Protein AF-A0A0F9GGJ1-F1 (afdb_monomer_lite)

Sequence (98 aa):
MDVKQGREVVERYRSLLCLMQYPEEAGPFDREPTPREAMSHIYGMLDRMEEFLNTAERQDFFWISPDWDKFNRWLGFVQGVLWLHGDFTLVQMREHNR

pLDDT: mean 90.85, std 5.82, range [68.25, 97.12]

Organism: NCBI:txid412755

Radius of gyration: 13.7 Å; chains: 1; bounding box: 30×34×35 Å

Secondary structure (DSSP, 8-state):
--HHHHHHHHHHHHHHHHHTT--SSPPPSSSPPPHHHHHHHHHHHHHHHHHHHHHHTTSTTGGGSHHHHHHHHHHHHHHHHHHHTTS--HHHHHHHT-

Structure (mmCIF, N/CA/C/O backbone):
data_AF-A0A0F9GGJ1-F1
#
_entry.id   AF-A0A0F9GGJ1-F1
#
loop_
_atom_site.group_PDB
_atom_site.id
_atom_site.type_symbol
_atom_site.label_atom_id
_atom_site.label_alt_id
_atom_site.label_comp_id
_atom_site.label_asym_id
_atom_site.label_entity_id
_atom_site.label_seq_id
_atom_site.pdbx_PDB_ins_code
_atom_site.Cartn_x
_atom_site.Cartn_y
_atom_site.Cartn_z
_atom_site.occupancy
_atom_site.B_iso_or_equiv
_atom_site.auth_seq_id
_atom_site.auth_comp_id
_atom_site.auth_asym_id
_atom_site.auth_atom_id
_atom_site.pdbx_PDB_model_num
ATOM 1 N N . MET A 1 1 ? 1.105 9.317 -10.446 1.00 88.62 1 MET A N 1
ATOM 2 C CA . MET A 1 1 ? 2.023 8.729 -9.465 1.00 88.62 1 MET A CA 1
ATOM 3 C C . MET A 1 1 ? 3.288 8.335 -10.195 1.00 88.62 1 MET A C 1
ATOM 5 O O . MET A 1 1 ? 3.198 7.553 -11.134 1.00 88.62 1 MET A O 1
ATOM 9 N N . ASP A 1 2 ? 4.415 8.927 -9.827 1.00 92.88 2 ASP A N 1
ATOM 10 C CA . ASP A 1 2 ? 5.752 8.465 -10.206 1.00 92.88 2 ASP A CA 1
ATOM 11 C C . ASP A 1 2 ? 6.385 7.649 -9.060 1.00 92.88 2 ASP A C 1
ATOM 13 O O . ASP A 1 2 ? 5.737 7.394 -8.042 1.00 92.88 2 ASP A O 1
ATOM 17 N N . VAL A 1 3 ? 7.643 7.221 -9.214 1.00 93.06 3 VAL A N 1
ATOM 18 C CA . VAL A 1 3 ? 8.347 6.428 -8.188 1.00 93.06 3 VAL A CA 1
ATOM 19 C C . VAL A 1 3 ? 8.476 7.179 -6.862 1.00 93.06 3 VAL A C 1
ATOM 21 O O . VAL A 1 3 ? 8.305 6.575 -5.803 1.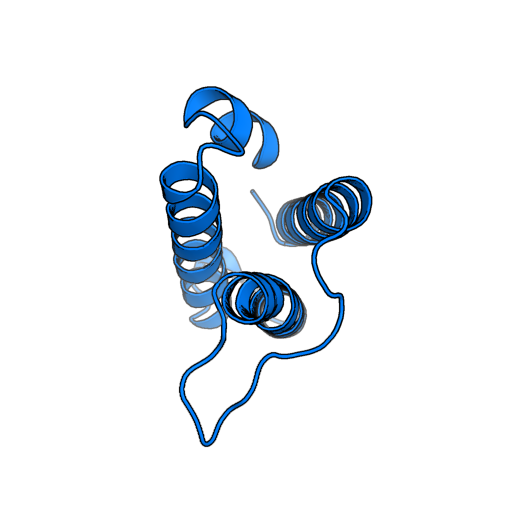00 93.06 3 VAL A O 1
ATOM 24 N N . LYS A 1 4 ? 8.730 8.491 -6.900 1.00 94.12 4 LYS A N 1
ATOM 25 C CA . LYS A 1 4 ? 8.861 9.310 -5.692 1.00 94.12 4 LYS A CA 1
ATOM 26 C C . LYS A 1 4 ? 7.531 9.370 -4.944 1.00 94.12 4 LYS A C 1
ATOM 28 O O . LYS A 1 4 ? 7.493 9.063 -3.756 1.00 94.12 4 LYS A O 1
ATOM 33 N N . GLN A 1 5 ? 6.446 9.682 -5.651 1.00 95.00 5 GLN A N 1
ATOM 34 C CA . GLN A 1 5 ? 5.096 9.659 -5.089 1.00 95.00 5 GLN A CA 1
ATOM 35 C C . GLN A 1 5 ? 4.744 8.256 -4.566 1.00 95.00 5 GLN A C 1
ATOM 37 O O . GLN A 1 5 ? 4.151 8.126 -3.503 1.00 95.00 5 GLN A O 1
ATOM 42 N N . GLY A 1 6 ? 5.172 7.191 -5.252 1.00 95.44 6 GLY A N 1
ATOM 43 C CA . GLY A 1 6 ? 5.011 5.814 -4.779 1.00 95.44 6 GLY A CA 1
ATOM 44 C C . GLY A 1 6 ? 5.667 5.563 -3.415 1.00 95.44 6 GLY A C 1
ATOM 45 O O . GLY A 1 6 ? 5.058 4.926 -2.556 1.00 95.44 6 GLY A O 1
ATOM 46 N N . ARG A 1 7 ? 6.870 6.104 -3.177 1.00 96.19 7 ARG A N 1
ATOM 47 C CA . ARG A 1 7 ? 7.540 6.015 -1.865 1.00 96.19 7 ARG A CA 1
ATOM 48 C C . ARG A 1 7 ? 6.783 6.789 -0.793 1.00 96.19 7 ARG A C 1
ATOM 50 O O . ARG A 1 7 ? 6.576 6.268 0.297 1.00 96.19 7 ARG A O 1
ATOM 57 N N . GLU A 1 8 ? 6.328 7.997 -1.114 1.00 96.50 8 GLU A N 1
ATOM 58 C CA . GLU A 1 8 ? 5.526 8.819 -0.197 1.00 96.50 8 GLU A CA 1
ATOM 59 C C . GLU A 1 8 ? 4.235 8.093 0.217 1.00 96.50 8 GLU A C 1
ATOM 61 O O . GLU A 1 8 ? 3.849 8.125 1.386 1.00 96.50 8 GLU A O 1
ATOM 66 N N . VAL A 1 9 ? 3.608 7.362 -0.709 1.00 96.62 9 VAL A N 1
ATOM 67 C CA . VAL A 1 9 ? 2.445 6.510 -0.424 1.00 96.62 9 VAL A CA 1
ATOM 68 C C . VAL A 1 9 ? 2.798 5.375 0.541 1.00 96.62 9 VAL A C 1
ATOM 70 O O . VAL A 1 9 ? 2.059 5.152 1.502 1.00 96.62 9 VAL A O 1
ATOM 73 N N . VAL A 1 10 ? 3.913 4.668 0.326 1.00 96.56 10 VAL A N 1
ATOM 74 C CA . VAL A 1 10 ? 4.369 3.588 1.224 1.00 96.56 10 VAL A CA 1
ATOM 75 C C . VAL A 1 10 ? 4.608 4.118 2.639 1.00 96.56 10 VAL A C 1
ATOM 77 O O . VAL A 1 10 ? 4.053 3.576 3.596 1.00 96.56 10 VAL A O 1
ATOM 80 N N . GLU A 1 11 ? 5.347 5.221 2.774 1.00 95.75 11 GLU A N 1
ATOM 81 C CA . GLU A 1 11 ? 5.630 5.860 4.067 1.00 95.75 11 GLU A CA 1
ATOM 82 C C . GLU A 1 11 ? 4.362 6.343 4.776 1.00 95.75 11 GLU A C 1
ATOM 84 O O . GLU A 1 11 ? 4.200 6.186 5.994 1.00 95.75 11 GLU A O 1
ATOM 89 N N . ARG A 1 12 ? 3.406 6.877 4.011 1.00 95.88 12 ARG A N 1
ATOM 90 C CA . ARG A 1 12 ? 2.101 7.268 4.539 1.00 95.88 12 ARG A CA 1
ATOM 91 C C . ARG A 1 12 ? 1.355 6.070 5.117 1.00 95.88 12 ARG A C 1
ATOM 93 O O . ARG A 1 12 ? 0.815 6.179 6.216 1.00 95.88 12 ARG A O 1
ATOM 100 N N . TYR A 1 13 ? 1.330 4.936 4.418 1.00 95.19 13 TYR A N 1
ATOM 101 C CA . TYR A 1 13 ? 0.676 3.734 4.936 1.00 95.19 13 TYR A CA 1
ATOM 102 C C . TYR A 1 13 ? 1.395 3.168 6.161 1.00 95.19 13 TYR A C 1
ATOM 104 O O . TYR A 1 13 ? 0.713 2.853 7.133 1.00 95.19 13 TYR A O 1
ATOM 112 N N . ARG A 1 14 ? 2.735 3.131 6.187 1.00 93.75 14 ARG A N 1
ATOM 113 C CA . ARG A 1 14 ? 3.497 2.746 7.393 1.00 93.75 14 ARG A CA 1
ATOM 114 C C . ARG A 1 14 ? 3.115 3.609 8.598 1.00 93.75 14 ARG A C 1
ATOM 116 O O . ARG A 1 14 ? 2.811 3.083 9.667 1.00 93.75 14 ARG A O 1
ATOM 123 N N . SER A 1 15 ? 3.042 4.925 8.402 1.00 93.19 15 SER A N 1
ATOM 124 C CA . SER A 1 15 ? 2.654 5.875 9.452 1.00 93.19 15 SER A CA 1
ATOM 125 C C . SER A 1 15 ? 1.222 5.644 9.943 1.00 93.19 15 SER A C 1
ATOM 127 O O . SER A 1 15 ? 0.969 5.639 11.145 1.00 93.19 15 SER A O 1
ATOM 129 N N . LEU A 1 16 ? 0.273 5.425 9.026 1.00 92.81 16 LEU A N 1
ATOM 130 C CA . LEU A 1 16 ? -1.124 5.154 9.372 1.00 92.81 16 LEU A CA 1
ATOM 131 C C . LEU A 1 16 ? -1.277 3.846 10.152 1.00 92.81 16 LEU A C 1
ATOM 133 O O . LEU A 1 16 ? -1.970 3.825 11.164 1.00 92.81 16 LEU A O 1
ATOM 137 N N . LEU A 1 17 ? -0.622 2.771 9.712 1.00 90.75 17 LEU A N 1
ATOM 138 C CA . LEU A 1 17 ? -0.664 1.480 10.400 1.00 90.75 17 LEU A CA 1
ATOM 139 C C . LEU A 1 17 ? -0.068 1.574 11.814 1.00 90.75 17 LEU A C 1
ATOM 141 O O . LEU A 1 17 ? -0.638 1.010 12.749 1.00 90.75 17 LEU A O 1
ATOM 145 N N . CYS A 1 18 ? 1.003 2.357 11.980 1.00 90.62 18 CYS A N 1
ATOM 146 C CA . CYS A 1 18 ? 1.637 2.602 13.275 1.00 90.62 18 CYS A CA 1
ATOM 147 C C . CYS A 1 18 ? 0.682 3.356 14.214 1.00 90.62 18 CYS A C 1
ATOM 149 O O . CYS A 1 18 ? 0.458 2.944 15.352 1.00 90.62 18 CYS A O 1
ATOM 151 N N . LEU A 1 19 ? 0.021 4.409 13.715 1.00 90.88 19 LEU A N 1
ATOM 152 C CA . LEU A 1 19 ? -1.000 5.150 14.466 1.00 90.88 19 LEU A CA 1
ATOM 153 C C . LEU A 1 19 ? -2.197 4.271 14.865 1.00 90.88 19 LEU A C 1
ATOM 155 O O . LEU A 1 19 ? -2.765 4.460 15.941 1.00 90.88 19 LEU A O 1
ATOM 159 N N . MET A 1 20 ? -2.560 3.298 14.025 1.00 89.00 20 MET A N 1
ATOM 160 C CA . MET A 1 20 ? -3.605 2.303 14.304 1.00 89.00 20 MET A CA 1
ATOM 161 C C . MET A 1 20 ? -3.129 1.159 15.218 1.00 89.00 20 MET A C 1
ATOM 163 O O . MET A 1 20 ? -3.933 0.310 15.595 1.00 89.00 20 MET A O 1
ATOM 167 N N . GLN A 1 21 ? -1.853 1.152 15.623 1.00 88.50 21 GLN A N 1
ATOM 168 C CA . GLN A 1 21 ? -1.236 0.147 16.500 1.00 88.50 21 GLN A CA 1
ATOM 169 C C . GLN A 1 21 ? -1.292 -1.282 15.935 1.00 88.50 21 GLN A C 1
ATOM 171 O O . GLN A 1 21 ? -1.396 -2.269 16.684 1.00 88.50 21 GLN A O 1
ATOM 176 N N . TYR A 1 22 ? -1.216 -1.402 14.606 1.00 85.06 22 TYR A N 1
ATOM 177 C CA . TYR A 1 22 ? -1.009 -2.694 13.966 1.00 85.06 22 TYR A CA 1
ATOM 178 C C . TYR A 1 22 ? 0.426 -3.189 14.194 1.00 85.06 22 TYR A C 1
ATOM 180 O O . TYR A 1 22 ? 1.334 -2.374 14.345 1.00 85.06 22 TYR A O 1
ATOM 188 N N . PRO A 1 23 ? 0.650 -4.513 14.265 1.00 78.44 23 PRO A N 1
ATOM 189 C CA . PRO A 1 23 ? 1.982 -5.038 14.538 1.00 78.44 23 PRO A CA 1
ATOM 190 C C . PRO A 1 23 ? 2.928 -4.752 13.365 1.00 78.44 23 PRO A C 1
ATOM 192 O O . PRO A 1 23 ? 2.589 -5.041 12.221 1.00 78.44 23 PRO A O 1
ATOM 195 N N . GLU A 1 24 ? 4.120 -4.235 13.666 1.00 77.25 24 GLU A N 1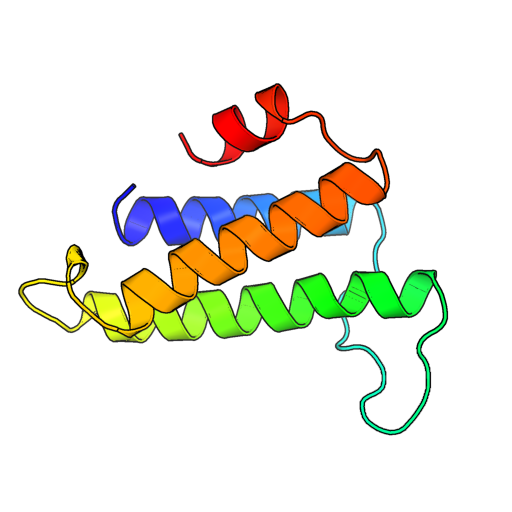
ATOM 196 C CA . GLU A 1 24 ? 5.153 -3.859 12.681 1.00 77.25 24 GLU A CA 1
ATOM 197 C C . GLU A 1 24 ? 6.026 -5.047 12.224 1.00 77.25 24 GLU A C 1
ATOM 199 O O . GLU A 1 24 ? 7.032 -4.871 11.545 1.00 77.25 24 GLU A O 1
ATOM 204 N N . GLU A 1 25 ? 5.660 -6.274 12.596 1.00 73.75 25 GLU A N 1
ATOM 205 C CA . GLU A 1 25 ? 6.416 -7.493 12.291 1.00 73.75 25 GLU A CA 1
ATOM 206 C C . GLU A 1 25 ? 5.673 -8.353 11.272 1.00 73.75 25 GLU A C 1
ATOM 208 O O . GLU A 1 25 ? 4.456 -8.469 11.335 1.00 73.75 25 GLU A O 1
ATOM 213 N N . ALA A 1 26 ? 6.382 -9.018 10.358 1.00 68.25 26 ALA A N 1
ATOM 214 C CA . ALA A 1 26 ? 5.737 -9.933 9.419 1.00 68.25 26 ALA A CA 1
ATOM 215 C C . ALA A 1 26 ? 4.949 -11.035 10.158 1.00 68.25 26 ALA A C 1
ATOM 217 O O . ALA A 1 26 ? 5.441 -11.646 11.106 1.00 68.25 26 ALA A O 1
ATOM 218 N N . GLY A 1 27 ? 3.719 -11.293 9.703 1.00 75.94 27 GLY A N 1
ATOM 219 C CA . GLY A 1 27 ? 2.877 -12.362 10.242 1.00 75.94 27 GLY A CA 1
ATOM 220 C C . GLY A 1 27 ? 3.454 -13.773 10.011 1.00 75.94 27 GLY A C 1
ATOM 221 O O . GLY A 1 27 ? 4.431 -13.942 9.277 1.00 75.94 27 GLY A O 1
ATOM 222 N N . PRO A 1 28 ? 2.848 -14.810 10.617 1.00 80.56 28 PRO A N 1
ATOM 223 C CA . PRO A 1 28 ? 3.302 -16.193 10.477 1.00 80.56 28 PRO A CA 1
ATOM 224 C C . PRO A 1 28 ? 3.182 -16.700 9.031 1.00 80.56 28 PRO A C 1
ATOM 226 O O . PRO A 1 28 ? 2.209 -16.408 8.338 1.00 80.56 28 PRO A O 1
ATOM 229 N N . PHE A 1 29 ? 4.158 -17.503 8.595 1.00 80.81 29 PHE A N 1
ATOM 230 C CA . PHE A 1 29 ? 4.210 -18.081 7.241 1.00 80.81 29 PHE A CA 1
ATOM 231 C C . PHE A 1 29 ? 3.752 -19.545 7.174 1.00 80.81 29 PHE A C 1
ATOM 233 O O . PHE A 1 29 ? 3.439 -20.047 6.098 1.00 80.81 29 PHE A O 1
ATOM 240 N N . ASP A 1 30 ? 3.752 -20.243 8.305 1.00 90.50 30 ASP A N 1
ATOM 241 C CA . ASP A 1 30 ? 3.590 -21.696 8.427 1.00 90.50 30 ASP A CA 1
ATOM 242 C C . ASP A 1 30 ? 2.301 -22.107 9.153 1.00 90.50 30 ASP A C 1
ATOM 244 O O . ASP A 1 30 ? 2.021 -23.296 9.316 1.00 90.50 30 ASP A O 1
ATOM 248 N N . ARG A 1 31 ? 1.498 -21.128 9.572 1.00 90.50 31 ARG A N 1
ATOM 249 C CA . ARG A 1 31 ? 0.210 -21.335 10.232 1.00 90.50 31 ARG A CA 1
ATOM 250 C C . ARG A 1 31 ? -0.774 -20.231 9.890 1.00 90.50 31 ARG A C 1
ATOM 252 O O . ARG A 1 31 ? -0.401 -19.171 9.392 1.00 90.50 31 ARG A O 1
ATOM 259 N N . GLU A 1 32 ? -2.031 -20.467 10.237 1.00 90.31 32 GLU A N 1
ATOM 260 C CA . GLU A 1 32 ? -3.060 -19.440 10.150 1.00 90.31 32 GLU A CA 1
ATOM 261 C C . GLU A 1 32 ? -2.727 -18.258 11.085 1.00 90.31 32 GLU A C 1
ATOM 263 O O . GLU A 1 32 ? -2.369 -18.466 12.258 1.00 90.31 32 GLU A O 1
ATOM 268 N N . PRO A 1 33 ? -2.815 -17.013 10.584 1.00 88.38 33 PRO A N 1
ATOM 269 C CA . PRO A 1 33 ? -2.652 -15.833 11.412 1.00 88.38 33 PRO A CA 1
ATOM 270 C C . PRO A 1 33 ? -3.919 -15.581 12.234 1.00 88.38 33 PRO A C 1
ATOM 272 O O . PRO A 1 33 ? -5.043 -15.806 11.785 1.00 88.38 33 PRO A O 1
ATOM 275 N N . THR A 1 34 ? -3.756 -15.030 13.433 1.00 86.19 34 THR A N 1
ATOM 276 C CA . THR A 1 34 ? -4.873 -14.374 14.126 1.00 86.19 34 THR A CA 1
ATOM 277 C C . THR A 1 34 ? -5.333 -13.134 13.341 1.00 86.19 34 THR A C 1
ATOM 279 O O . THR A 1 34 ? -4.548 -12.579 12.570 1.00 86.19 34 THR A O 1
ATOM 282 N N . PRO A 1 35 ? -6.555 -12.609 13.565 1.00 82.06 35 PRO A N 1
ATOM 283 C CA . PRO A 1 35 ? -7.006 -11.384 12.895 1.00 82.06 35 PRO A CA 1
ATOM 284 C C . PRO A 1 35 ? -6.050 -10.194 13.062 1.00 82.06 35 PRO A C 1
ATOM 286 O O . PRO A 1 35 ? -5.915 -9.375 12.160 1.00 82.06 35 PRO A O 1
ATOM 289 N N . ARG A 1 36 ? -5.348 -10.115 14.200 1.00 78.25 36 ARG A N 1
ATOM 290 C CA . ARG A 1 36 ? -4.341 -9.079 14.453 1.00 78.25 36 ARG A CA 1
ATOM 291 C C . ARG A 1 36 ? -3.046 -9.323 13.675 1.00 78.25 36 ARG A C 1
ATOM 293 O O . ARG A 1 36 ? -2.501 -8.377 13.122 1.00 78.25 36 ARG A O 1
ATOM 300 N N . GLU A 1 37 ? -2.572 -10.567 13.620 1.00 83.88 37 GLU A N 1
ATOM 301 C CA . GLU A 1 37 ? -1.373 -10.950 12.854 1.00 83.88 37 GLU A CA 1
ATOM 302 C C . GLU A 1 37 ? -1.586 -10.854 11.339 1.00 83.88 37 GLU A C 1
ATOM 304 O O . GLU A 1 37 ? -0.646 -10.602 10.589 1.00 83.88 37 GLU A O 1
ATOM 309 N N . ALA A 1 38 ? -2.825 -11.035 10.878 1.00 83.25 38 ALA A N 1
ATOM 310 C CA . ALA A 1 38 ? -3.176 -10.873 9.474 1.00 83.25 38 ALA A CA 1
ATOM 311 C C . ALA A 1 38 ? -2.916 -9.435 8.998 1.00 83.25 38 ALA A C 1
ATOM 313 O O . ALA A 1 38 ? -2.477 -9.232 7.870 1.00 83.25 38 ALA A O 1
ATOM 314 N N . MET A 1 39 ? -3.099 -8.440 9.873 1.00 85.50 39 MET A N 1
ATOM 315 C CA . MET A 1 39 ? -2.814 -7.039 9.547 1.00 85.50 39 MET A CA 1
ATOM 316 C C . MET A 1 39 ? -1.319 -6.747 9.447 1.00 85.50 39 MET A C 1
ATOM 318 O O . MET A 1 39 ? -0.914 -5.895 8.657 1.00 85.50 39 MET A O 1
ATOM 322 N N . SER A 1 40 ? -0.479 -7.511 10.144 1.00 84.81 40 SER A N 1
ATOM 323 C CA . SER A 1 40 ? 0.972 -7.417 10.004 1.00 84.81 40 SER A CA 1
ATOM 324 C C . SER A 1 40 ? 1.479 -7.904 8.639 1.00 84.81 40 SER A C 1
ATOM 326 O O . SER A 1 40 ? 2.579 -7.554 8.213 1.00 84.81 40 SER A O 1
ATOM 328 N N . HIS A 1 41 ? 0.658 -8.651 7.888 1.00 86.56 41 HIS A N 1
ATOM 329 C CA . HIS A 1 41 ? 0.951 -8.966 6.489 1.00 86.56 41 HIS A CA 1
ATOM 330 C C . HIS A 1 41 ? 1.083 -7.698 5.634 1.00 86.56 41 HIS A C 1
ATOM 332 O O . HIS A 1 41 ? 1.922 -7.655 4.736 1.00 86.56 41 HIS A O 1
ATOM 338 N N . ILE A 1 42 ? 0.313 -6.646 5.942 1.00 90.69 42 ILE A N 1
ATOM 339 C CA . ILE A 1 42 ? 0.370 -5.378 5.207 1.00 90.69 42 ILE A CA 1
ATOM 340 C C . ILE A 1 42 ? 1.755 -4.736 5.346 1.00 90.69 42 ILE A C 1
ATOM 342 O O . ILE A 1 42 ? 2.298 -4.286 4.342 1.00 90.69 42 ILE A O 1
ATOM 346 N N . TYR A 1 43 ? 2.364 -4.751 6.537 1.00 89.31 43 TYR A N 1
ATOM 347 C CA . TYR A 1 43 ? 3.728 -4.239 6.732 1.00 89.31 43 TYR A CA 1
ATOM 348 C C . TYR A 1 43 ? 4.742 -4.961 5.843 1.00 89.31 43 TYR A C 1
ATOM 350 O O . TYR A 1 43 ? 5.463 -4.317 5.083 1.00 89.31 43 TYR A O 1
ATOM 358 N N . GLY A 1 44 ? 4.713 -6.297 5.836 1.00 88.88 44 GLY A N 1
ATOM 359 C CA . GLY A 1 44 ? 5.580 -7.082 4.954 1.00 88.88 44 GLY A CA 1
ATOM 360 C C . GLY A 1 44 ? 5.334 -6.806 3.465 1.00 88.88 44 GLY A C 1
ATOM 361 O O . GLY A 1 44 ? 6.265 -6.851 2.659 1.00 88.88 44 GLY A O 1
ATOM 362 N N . MET A 1 45 ? 4.098 -6.480 3.075 1.00 93.25 45 MET A N 1
ATOM 363 C CA . MET A 1 45 ? 3.800 -6.059 1.706 1.00 93.25 45 MET A CA 1
ATOM 364 C C . MET A 1 45 ? 4.373 -4.680 1.376 1.00 93.25 45 MET A C 1
ATOM 366 O O . MET A 1 45 ? 4.901 -4.506 0.278 1.00 93.25 45 MET A O 1
ATOM 370 N N . LEU A 1 46 ? 4.304 -3.722 2.303 1.00 94.56 46 LEU A N 1
ATOM 371 C CA . LEU A 1 46 ? 4.876 -2.384 2.129 1.00 94.56 46 LEU A CA 1
ATOM 372 C C . LEU A 1 46 ? 6.401 -2.439 1.948 1.00 94.56 46 LEU A C 1
ATOM 374 O O . LEU A 1 46 ? 6.927 -1.756 1.070 1.00 94.56 46 LEU A O 1
ATOM 378 N N . ASP A 1 47 ? 7.094 -3.315 2.679 1.00 93.25 47 ASP A N 1
ATOM 379 C CA . ASP A 1 47 ? 8.539 -3.528 2.514 1.00 93.25 47 ASP A CA 1
ATOM 380 C C . ASP A 1 47 ? 8.887 -4.038 1.110 1.00 93.25 47 ASP A C 1
ATOM 382 O O . ASP A 1 47 ? 9.771 -3.513 0.433 1.00 93.25 47 ASP A O 1
ATOM 386 N N . ARG A 1 48 ? 8.132 -5.019 0.605 1.00 94.69 48 ARG A N 1
ATOM 387 C CA . ARG A 1 48 ? 8.301 -5.521 -0.770 1.00 94.69 48 ARG A CA 1
ATOM 388 C C . ARG A 1 48 ? 7.942 -4.483 -1.827 1.00 94.69 48 ARG A C 1
ATOM 390 O O . ARG A 1 48 ? 8.576 -4.427 -2.878 1.00 94.69 48 ARG A O 1
ATOM 397 N N . MET A 1 49 ? 6.937 -3.652 -1.567 1.00 97.06 49 MET A N 1
ATOM 398 C CA . MET A 1 49 ? 6.581 -2.550 -2.456 1.00 97.06 49 MET A CA 1
ATOM 399 C C . MET A 1 49 ? 7.736 -1.555 -2.597 1.00 97.06 49 MET A C 1
ATOM 401 O O . MET A 1 49 ? 8.006 -1.097 -3.707 1.00 97.06 49 MET A O 1
ATOM 405 N N . GLU A 1 50 ? 8.466 -1.274 -1.519 1.00 96.00 50 GLU A N 1
ATOM 406 C CA . GLU A 1 50 ? 9.671 -0.446 -1.569 1.00 96.00 50 GLU A CA 1
ATOM 407 C C . GLU A 1 50 ? 10.785 -1.075 -2.429 1.00 96.00 50 GLU A C 1
ATOM 409 O O . GLU A 1 50 ? 11.432 -0.375 -3.213 1.00 96.00 50 GLU A O 1
ATOM 414 N N . GLU A 1 51 ? 10.969 -2.399 -2.375 1.00 96.06 51 GLU A N 1
ATOM 415 C CA . GLU A 1 51 ? 11.899 -3.122 -3.260 1.00 96.06 51 GLU A CA 1
ATOM 416 C C . GLU A 1 51 ? 11.518 -2.986 -4.747 1.00 96.06 51 GLU A C 1
ATOM 418 O O . GLU A 1 51 ? 12.393 -2.795 -5.604 1.00 96.06 51 GLU A O 1
ATOM 423 N N . PHE A 1 52 ? 10.219 -3.033 -5.065 1.00 96.19 52 PHE A N 1
ATOM 424 C CA . PHE A 1 52 ? 9.732 -2.815 -6.430 1.00 96.19 52 PHE A CA 1
ATOM 425 C C . PHE A 1 52 ? 10.028 -1.395 -6.915 1.00 96.19 52 PHE A C 1
ATOM 427 O O . PHE A 1 52 ? 10.510 -1.221 -8.035 1.00 96.19 52 PHE A O 1
ATOM 434 N N . LEU A 1 53 ? 9.817 -0.388 -6.062 1.00 95.56 53 LEU A N 1
ATOM 435 C CA . LEU A 1 53 ? 10.136 1.008 -6.372 1.00 95.56 53 LEU A CA 1
ATOM 436 C C . LEU A 1 53 ? 11.640 1.211 -6.595 1.00 95.56 53 LEU A C 1
ATOM 438 O O . LEU A 1 53 ? 12.026 1.822 -7.589 1.00 95.56 53 LEU A O 1
ATOM 442 N N . ASN A 1 54 ? 12.487 0.632 -5.735 1.00 94.56 54 ASN A N 1
ATOM 443 C CA . ASN A 1 54 ? 13.949 0.650 -5.883 1.00 94.56 54 ASN A CA 1
ATOM 444 C C . ASN A 1 54 ? 14.413 0.068 -7.225 1.00 94.56 54 ASN A C 1
ATOM 446 O O . ASN A 1 54 ? 15.401 0.526 -7.799 1.00 94.56 54 ASN A O 1
ATOM 450 N N . THR A 1 55 ? 13.725 -0.966 -7.708 1.00 92.69 55 THR A N 1
ATOM 451 C CA . THR A 1 55 ? 14.053 -1.618 -8.980 1.00 92.69 55 THR A CA 1
ATOM 452 C C . THR A 1 55 ? 13.544 -0.810 -10.170 1.00 92.69 55 THR A C 1
ATOM 454 O O . THR A 1 55 ? 14.278 -0.635 -11.143 1.00 92.69 55 THR A O 1
ATOM 457 N N . ALA A 1 56 ? 12.321 -0.283 -10.087 1.00 91.81 56 ALA A N 1
ATOM 458 C CA . ALA A 1 56 ? 11.714 0.533 -11.133 1.00 91.81 56 ALA A CA 1
ATOM 459 C C . ALA A 1 56 ? 12.480 1.849 -11.358 1.00 91.81 56 ALA A C 1
ATOM 461 O O . ALA A 1 56 ? 12.672 2.249 -12.502 1.00 91.81 56 ALA A O 1
ATOM 462 N N . GLU A 1 57 ? 12.981 2.481 -10.290 1.00 92.19 57 GLU A N 1
ATOM 463 C CA . GLU A 1 57 ? 13.763 3.729 -10.345 1.00 92.19 57 GLU A CA 1
ATOM 464 C C . G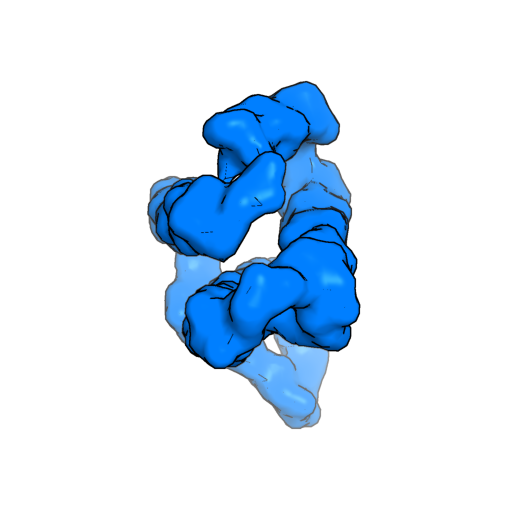LU A 1 57 ? 15.024 3.627 -11.213 1.00 92.19 57 GLU A C 1
ATOM 466 O O . GLU A 1 57 ? 15.479 4.616 -11.779 1.00 92.19 57 GLU A O 1
ATOM 471 N N . ARG A 1 58 ? 15.593 2.424 -11.330 1.00 91.94 58 ARG A N 1
ATOM 472 C CA . ARG A 1 58 ? 16.826 2.168 -12.087 1.00 91.94 58 ARG A CA 1
ATOM 473 C C . ARG A 1 58 ? 16.584 1.965 -13.586 1.00 91.94 58 ARG A C 1
ATOM 475 O O . ARG A 1 58 ? 17.530 1.647 -14.300 1.00 91.94 58 ARG A O 1
ATOM 482 N N . GLN A 1 59 ? 15.340 2.079 -14.055 1.00 88.38 59 GLN A N 1
ATOM 483 C CA . GLN A 1 59 ? 14.954 1.829 -15.443 1.00 88.38 59 GLN A CA 1
ATOM 484 C C . GLN A 1 59 ? 14.537 3.130 -16.136 1.00 88.38 59 GLN A C 1
ATOM 486 O O . GLN A 1 59 ? 13.718 3.880 -15.608 1.00 88.38 59 GLN A O 1
ATOM 491 N N . ASP A 1 60 ? 15.030 3.350 -17.359 1.00 84.50 60 ASP A N 1
ATOM 492 C CA . ASP A 1 60 ? 14.768 4.572 -18.142 1.00 84.50 60 ASP A CA 1
ATOM 493 C C . ASP A 1 60 ? 13.270 4.817 -18.412 1.00 84.50 60 ASP A C 1
ATOM 495 O O . ASP A 1 60 ? 12.824 5.957 -18.533 1.00 84.50 60 ASP A O 1
ATOM 499 N N . PHE A 1 61 ? 12.475 3.744 -18.463 1.00 88.81 61 PHE A N 1
ATOM 500 C CA . PHE A 1 61 ? 11.025 3.781 -18.661 1.00 88.81 61 PHE A CA 1
ATOM 501 C C . PHE A 1 61 ? 10.305 3.052 -17.521 1.00 88.81 61 PHE A C 1
ATOM 503 O O . PHE A 1 61 ? 9.653 2.027 -17.723 1.00 88.81 61 PHE A O 1
ATOM 510 N N . PHE A 1 62 ? 10.433 3.570 -16.297 1.00 87.06 62 PHE A N 1
ATOM 511 C CA . PHE A 1 62 ? 9.922 2.904 -15.093 1.00 87.06 62 PHE A CA 1
ATOM 512 C C . PHE A 1 62 ? 8.431 2.525 -15.168 1.00 87.06 62 PHE A C 1
ATOM 514 O O . PHE A 1 62 ? 8.040 1.497 -14.622 1.00 87.06 62 PHE A O 1
ATOM 521 N N . TRP A 1 63 ? 7.590 3.309 -15.852 1.00 83.19 63 TRP A N 1
ATOM 522 C CA . TRP A 1 63 ? 6.133 3.115 -15.868 1.00 83.19 63 TRP A CA 1
ATOM 523 C C . TRP A 1 63 ? 5.659 1.903 -16.681 1.00 83.19 63 TRP A C 1
ATOM 525 O O . TRP A 1 63 ? 4.503 1.515 -16.549 1.00 83.19 63 TRP A O 1
ATOM 535 N N . ILE A 1 64 ? 6.523 1.315 -17.515 1.00 90.31 64 ILE A N 1
ATOM 536 C CA . IL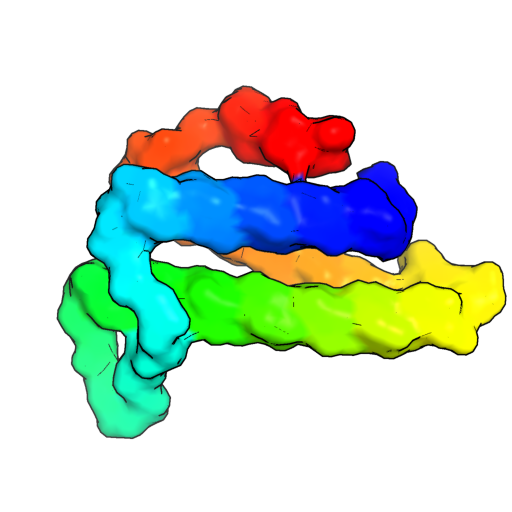E A 1 64 ? 6.271 0.029 -18.190 1.00 90.31 64 ILE A CA 1
ATOM 537 C C . ILE A 1 64 ? 7.041 -1.124 -17.537 1.00 90.31 64 ILE A C 1
ATOM 539 O O . ILE A 1 64 ? 7.020 -2.248 -18.040 1.00 90.31 64 ILE A O 1
ATOM 543 N N . SER A 1 65 ? 7.763 -0.855 -16.444 1.00 92.25 65 SER A N 1
ATOM 544 C CA . SER A 1 65 ? 8.529 -1.892 -15.766 1.00 92.25 65 SER A CA 1
ATOM 545 C C . SER A 1 65 ? 7.590 -2.894 -15.082 1.00 92.25 65 SER A C 1
ATOM 547 O O . SER A 1 65 ? 6.592 -2.497 -14.469 1.00 92.25 65 SER A O 1
ATOM 549 N N . PRO A 1 66 ? 7.917 -4.199 -15.103 1.00 93.19 66 PRO A N 1
ATOM 550 C CA . PRO A 1 66 ? 7.131 -5.204 -14.395 1.00 93.19 66 PRO A CA 1
ATOM 551 C C . PRO A 1 66 ? 6.988 -4.918 -12.895 1.00 93.19 66 PRO A C 1
ATOM 553 O O . PRO A 1 66 ? 5.983 -5.294 -12.292 1.00 93.19 66 PRO A O 1
ATOM 556 N N . ASP A 1 67 ? 7.981 -4.272 -12.283 1.00 94.62 67 ASP A N 1
ATOM 557 C CA . ASP A 1 67 ? 7.978 -3.963 -10.853 1.00 94.62 67 ASP A CA 1
ATOM 558 C C . ASP A 1 67 ? 7.101 -2.752 -10.524 1.00 94.62 67 ASP A C 1
ATOM 560 O O . ASP A 1 67 ? 6.394 -2.780 -9.518 1.00 94.62 67 ASP A O 1
ATOM 564 N N . TRP A 1 68 ? 7.010 -1.758 -11.412 1.00 95.06 68 TRP A N 1
ATOM 565 C CA . TRP A 1 68 ? 5.998 -0.705 -11.294 1.00 95.06 68 TRP A CA 1
ATOM 566 C C . TRP A 1 68 ? 4.570 -1.266 -11.385 1.00 95.06 68 TRP A C 1
ATOM 568 O O . TRP A 1 68 ? 3.701 -0.925 -10.578 1.00 95.06 68 TRP A O 1
ATOM 578 N N . ASP A 1 69 ? 4.324 -2.203 -12.300 1.00 95.00 69 ASP A N 1
ATOM 579 C CA . ASP A 1 69 ? 3.027 -2.883 -12.407 1.00 95.00 69 ASP A CA 1
ATOM 580 C C . ASP A 1 69 ? 2.710 -3.759 -11.185 1.00 95.00 69 ASP A C 1
ATOM 582 O O . ASP A 1 69 ? 1.549 -3.887 -10.779 1.00 95.00 69 ASP A O 1
ATOM 586 N N . LYS A 1 70 ? 3.716 -4.404 -10.580 1.00 96.19 70 LYS A N 1
ATOM 587 C CA . LYS A 1 70 ? 3.541 -5.129 -9.309 1.00 96.19 70 LYS A CA 1
ATOM 588 C C . LYS A 1 70 ? 3.224 -4.168 -8.171 1.00 96.19 70 LYS A C 1
ATOM 590 O O . LYS A 1 70 ? 2.272 -4.429 -7.441 1.00 96.19 70 LYS A O 1
ATOM 595 N N . PHE A 1 71 ? 3.955 -3.058 -8.064 1.00 97.12 71 PHE A N 1
ATOM 596 C CA . PHE A 1 71 ? 3.726 -2.026 -7.058 1.00 97.12 71 PHE A CA 1
ATOM 597 C C . PHE A 1 71 ? 2.272 -1.540 -7.076 1.00 97.12 71 PHE A C 1
ATOM 599 O O . PHE A 1 71 ? 1.595 -1.603 -6.053 1.00 97.12 71 PHE A O 1
ATOM 606 N N . ASN A 1 72 ? 1.748 -1.154 -8.245 1.00 95.31 72 ASN A N 1
ATOM 607 C CA . ASN A 1 72 ? 0.368 -0.671 -8.363 1.00 95.31 72 ASN A CA 1
ATOM 608 C C . ASN A 1 72 ? -0.672 -1.741 -7.993 1.00 95.31 72 ASN A C 1
ATOM 610 O O . ASN A 1 72 ? -1.675 -1.438 -7.345 1.00 95.31 72 ASN A O 1
ATOM 614 N N . ARG A 1 73 ? -0.4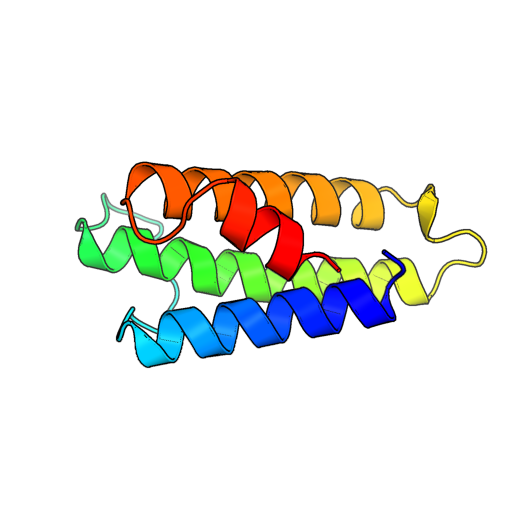34 -3.008 -8.363 1.00 96.31 73 ARG A N 1
ATOM 615 C CA . ARG A 1 73 ? -1.317 -4.123 -7.977 1.00 96.31 73 ARG A CA 1
ATOM 616 C C . ARG A 1 73 ? -1.311 -4.367 -6.470 1.00 96.31 73 ARG A C 1
ATOM 618 O O . ARG A 1 73 ? -2.371 -4.583 -5.889 1.00 96.31 73 ARG A O 1
ATOM 625 N N . TRP A 1 74 ? -0.140 -4.316 -5.843 1.00 96.94 74 TRP A N 1
ATOM 626 C CA . TRP A 1 74 ? 0.004 -4.516 -4.401 1.00 96.94 74 TRP A CA 1
ATOM 627 C C . TRP A 1 74 ? -0.589 -3.352 -3.613 1.00 96.94 74 TRP A C 1
ATOM 629 O O . TRP A 1 74 ? -1.286 -3.589 -2.632 1.00 96.94 74 TRP A O 1
ATOM 639 N N . LEU A 1 75 ? -0.431 -2.117 -4.096 1.00 96.75 75 LEU A N 1
ATOM 640 C CA . LEU A 1 75 ? -1.108 -0.953 -3.530 1.00 96.75 75 LEU A CA 1
ATOM 641 C C . LEU A 1 75 ? -2.632 -1.135 -3.530 1.00 96.75 75 LEU A C 1
ATOM 643 O O . LEU A 1 75 ? -3.278 -0.913 -2.509 1.00 96.75 75 LEU A O 1
ATOM 647 N N . GLY A 1 76 ? -3.203 -1.592 -4.649 1.00 96.00 76 GLY A N 1
ATOM 648 C CA . GLY A 1 76 ? -4.631 -1.901 -4.736 1.00 96.00 76 GLY A CA 1
ATOM 649 C C . GLY A 1 76 ? -5.068 -2.998 -3.758 1.00 96.00 76 GLY A C 1
ATOM 650 O O . GLY A 1 76 ? -6.131 -2.885 -3.151 1.00 96.00 76 GLY A O 1
ATOM 651 N N . PHE A 1 77 ? -4.240 -4.027 -3.555 1.00 95.31 77 PHE A N 1
ATOM 652 C CA . PHE A 1 77 ? -4.506 -5.079 -2.570 1.00 95.31 77 PHE A CA 1
ATOM 653 C C . PHE A 1 77 ? -4.503 -4.540 -1.134 1.00 95.31 77 PHE A C 1
ATOM 655 O O . PHE A 1 77 ? -5.470 -4.758 -0.409 1.00 95.31 77 PHE A O 1
ATOM 662 N N . VAL A 1 78 ? -3.466 -3.788 -0.743 1.00 94.94 78 VAL A N 1
ATOM 663 C CA . VAL A 1 78 ? -3.370 -3.152 0.584 1.00 94.94 78 VAL A CA 1
ATOM 664 C C . VAL A 1 78 ? -4.599 -2.284 0.855 1.00 94.94 78 VAL A C 1
ATOM 666 O O . VAL A 1 78 ? -5.224 -2.393 1.908 1.00 94.94 78 VAL A O 1
ATOM 669 N N . GLN A 1 79 ? -5.001 -1.476 -0.127 1.00 95.38 79 GLN A N 1
ATOM 670 C CA . GLN A 1 79 ? -6.203 -0.645 -0.044 1.00 95.38 79 GLN A CA 1
ATOM 671 C C . GLN A 1 79 ? -7.482 -1.478 0.085 1.00 95.38 79 GLN A C 1
ATOM 673 O O . GLN A 1 79 ? -8.364 -1.143 0.873 1.00 95.38 79 GLN A O 1
ATOM 678 N N . GLY A 1 80 ? -7.577 -2.591 -0.642 1.00 94.56 80 GLY A N 1
ATOM 679 C CA . GLY A 1 80 ? -8.691 -3.528 -0.524 1.00 94.56 80 GLY A CA 1
ATOM 680 C C . GLY A 1 80 ? -8.824 -4.119 0.881 1.00 94.56 80 GLY A C 1
ATOM 681 O O . GLY A 1 80 ? -9.930 -4.159 1.416 1.00 94.56 80 GLY A O 1
ATOM 682 N N . VAL A 1 81 ? -7.709 -4.523 1.500 1.00 92.31 81 VAL A N 1
ATOM 683 C CA . VAL A 1 81 ? -7.704 -5.061 2.872 1.00 92.31 81 VAL A CA 1
ATOM 684 C C . VAL A 1 81 ? -8.141 -3.994 3.875 1.00 92.31 81 VAL A C 1
ATOM 686 O O . VAL A 1 81 ? -9.052 -4.234 4.663 1.00 92.31 81 VAL A O 1
ATOM 689 N N . LEU A 1 82 ? -7.562 -2.794 3.810 1.00 92.06 82 LEU A N 1
ATOM 690 C CA . LEU A 1 82 ? -7.914 -1.702 4.724 1.00 92.06 82 LEU A CA 1
ATOM 691 C C . LEU A 1 82 ? -9.380 -1.260 4.584 1.00 92.06 82 LEU A C 1
ATOM 693 O O . LEU A 1 82 ? -10.031 -0.919 5.571 1.00 92.06 82 LEU A O 1
ATOM 697 N N . TRP A 1 83 ? -9.924 -1.300 3.367 1.00 94.69 83 TRP A N 1
ATOM 698 C CA . TRP A 1 83 ? -11.343 -1.043 3.131 1.00 94.69 83 TRP A CA 1
ATOM 699 C C . TRP A 1 83 ? -12.239 -2.120 3.741 1.00 94.69 83 TRP A C 1
ATOM 701 O O . TRP A 1 83 ? -13.239 -1.791 4.376 1.00 94.69 83 TRP A O 1
ATOM 711 N N . LEU A 1 84 ? -11.871 -3.396 3.583 1.00 93.00 84 LEU A N 1
ATOM 712 C CA . LEU A 1 84 ? -12.614 -4.523 4.149 1.00 93.00 84 LEU A CA 1
ATOM 713 C C . LEU A 1 84 ? -12.666 -4.459 5.682 1.00 93.00 84 LEU A C 1
ATOM 715 O O . LEU A 1 84 ? -13.685 -4.802 6.276 1.00 93.00 84 LEU A O 1
ATOM 719 N N . HIS A 1 85 ? -11.588 -3.986 6.308 1.00 89.12 85 HIS A N 1
ATOM 720 C CA . HIS A 1 85 ? -11.510 -3.770 7.753 1.00 89.12 85 HIS A CA 1
ATOM 721 C C . HIS A 1 85 ? -12.275 -2.527 8.238 1.00 89.12 85 HIS A C 1
ATOM 723 O O . HIS A 1 85 ? -12.482 -2.368 9.438 1.00 89.12 85 HIS A O 1
ATOM 729 N N . GLY A 1 86 ? -12.749 -1.672 7.325 1.00 91.94 86 GLY A N 1
ATOM 730 C CA . GLY A 1 86 ? -13.467 -0.445 7.665 1.00 91.94 86 GLY A CA 1
ATOM 731 C C . GLY A 1 86 ? -12.565 0.698 8.138 1.00 91.94 86 GLY A C 1
ATOM 732 O O . GLY A 1 86 ? -13.084 1.705 8.616 1.00 91.94 86 GLY A O 1
ATOM 733 N N . ASP A 1 87 ? -11.244 0.573 7.975 1.00 92.44 87 ASP A N 1
ATOM 734 C CA . ASP A 1 87 ? -10.268 1.571 8.428 1.00 92.44 87 ASP A CA 1
ATOM 735 C C . ASP A 1 87 ? -10.313 2.835 7.555 1.00 92.44 87 ASP A C 1
ATOM 737 O O . ASP A 1 87 ? -10.187 3.957 8.050 1.00 92.44 87 ASP A O 1
ATOM 741 N N . PHE A 1 88 ? -10.541 2.668 6.245 1.00 94.56 88 PHE A N 1
ATOM 742 C CA . PHE A 1 88 ? -10.628 3.779 5.298 1.00 94.56 88 PHE A CA 1
ATOM 743 C C . PHE A 1 88 ? -11.720 3.586 4.248 1.00 94.56 88 PHE A C 1
ATOM 745 O O . PHE A 1 88 ? -11.965 2.496 3.735 1.00 94.56 88 PHE A O 1
ATOM 752 N N . THR A 1 89 ? -12.334 4.694 3.843 1.00 95.56 89 THR A N 1
ATOM 753 C CA . THR A 1 89 ? -13.207 4.758 2.666 1.00 95.56 89 THR A CA 1
ATOM 754 C C . THR A 1 89 ? -12.393 4.787 1.368 1.00 95.56 89 THR A C 1
ATOM 756 O O . THR A 1 89 ? -11.248 5.243 1.335 1.00 95.56 89 THR A O 1
ATOM 759 N N . LEU A 1 90 ? -13.021 4.402 0.250 1.00 93.38 90 LEU A N 1
ATOM 760 C CA . LEU A 1 90 ? -12.417 4.522 -1.086 1.00 93.38 90 LEU A CA 1
ATOM 761 C C . LEU A 1 90 ? -11.991 5.963 -1.416 1.00 93.38 90 LEU A C 1
ATOM 763 O O . LEU A 1 90 ? -10.992 6.173 -2.100 1.00 93.38 90 LEU A O 1
ATOM 767 N N . VAL A 1 91 ? -12.730 6.963 -0.916 1.00 95.56 91 VAL A N 1
ATOM 768 C CA . VAL A 1 91 ? -12.384 8.378 -1.105 1.00 95.56 91 VAL A CA 1
ATOM 769 C C . VAL A 1 91 ? -11.090 8.707 -0.370 1.00 95.56 91 VAL A C 1
ATOM 771 O O . VAL A 1 91 ? -10.178 9.227 -1.002 1.00 95.56 91 VAL A O 1
ATOM 774 N N . GLN A 1 92 ? -10.974 8.359 0.916 1.00 94.44 92 GLN A N 1
ATOM 775 C CA . GLN A 1 92 ? -9.751 8.594 1.693 1.00 94.44 92 GLN A CA 1
ATOM 776 C C . GLN A 1 92 ? -8.535 7.941 1.030 1.00 94.44 92 GLN A C 1
ATOM 778 O O . GLN A 1 92 ? -7.534 8.615 0.806 1.00 94.44 92 GLN A O 1
ATOM 783 N N . MET A 1 93 ? -8.644 6.680 0.604 1.00 94.31 93 MET A N 1
ATOM 784 C CA . MET A 1 93 ? -7.528 5.981 -0.045 1.00 94.31 93 MET A CA 1
ATOM 785 C C . MET A 1 93 ? -7.139 6.576 -1.399 1.00 94.31 93 MET A C 1
ATOM 787 O O . MET A 1 93 ? -5.956 6.632 -1.728 1.00 94.31 93 MET A O 1
ATOM 791 N N . ARG A 1 94 ? -8.098 7.101 -2.171 1.00 91.25 94 ARG A N 1
ATOM 792 C CA . ARG A 1 94 ? -7.779 7.854 -3.391 1.00 91.25 94 ARG A CA 1
ATOM 793 C C . ARG A 1 94 ? -6.955 9.106 -3.079 1.00 91.25 94 ARG A C 1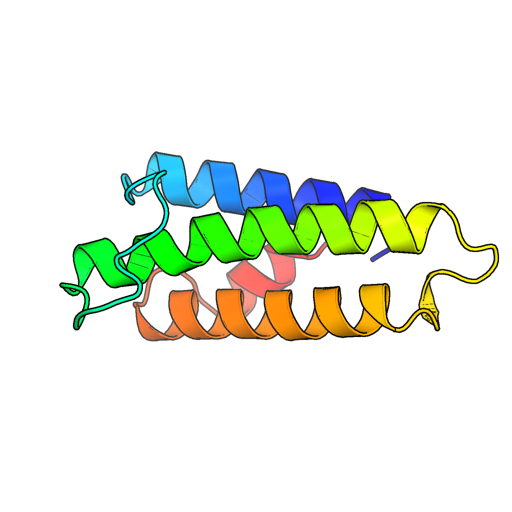
ATOM 795 O O . ARG A 1 94 ? -6.045 9.424 -3.837 1.00 91.25 94 ARG A O 1
ATOM 802 N N . GLU A 1 95 ? -7.251 9.795 -1.978 1.00 93.12 95 GLU A N 1
ATOM 803 C CA . GLU A 1 95 ? -6.463 10.945 -1.511 1.00 93.12 95 GLU A CA 1
ATOM 804 C C . GLU A 1 95 ? -5.110 10.537 -0.897 1.00 93.12 95 GLU A C 1
ATOM 806 O O . GLU A 1 95 ? -4.234 11.383 -0.726 1.00 93.12 95 GLU A O 1
ATOM 811 N N . HIS A 1 96 ? -4.907 9.255 -0.573 1.00 91.56 96 HIS A N 1
ATOM 812 C CA . HIS A 1 96 ? -3.598 8.746 -0.158 1.00 91.56 96 HIS A CA 1
ATOM 813 C C . HIS A 1 96 ? -2.621 8.643 -1.330 1.00 91.56 96 HIS A C 1
ATOM 815 O O . HIS A 1 96 ? -1.430 8.809 -1.106 1.00 91.56 96 HIS A O 1
ATOM 821 N N . ASN A 1 97 ? -3.129 8.418 -2.547 1.00 88.69 97 ASN A N 1
ATOM 822 C CA . ASN A 1 97 ? -2.349 8.210 -3.776 1.00 88.69 97 ASN A CA 1
ATOM 823 C C . ASN A 1 97 ? -1.987 9.511 -4.522 1.00 88.69 97 ASN A C 1
ATOM 825 O O . ASN A 1 97 ? -1.454 9.441 -5.634 1.00 88.69 97 ASN A O 1
ATOM 829 N N . ARG A 1 98 ? -2.388 10.669 -3.988 1.00 77.69 98 ARG A N 1
ATOM 830 C CA . ARG A 1 98 ? -2.226 11.986 -4.617 1.00 77.69 98 ARG A CA 1
ATOM 831 C C . ARG A 1 98 ? -0.937 12.665 -4.194 1.00 77.69 98 ARG A C 1
ATOM 833 O O . ARG A 1 98 ? -0.657 12.634 -2.978 1.00 77.69 98 ARG A O 1
#

Foldseek 3Di:
DALVLLLQLLVVVVVLCVVVVQDLAQADDPDDGDPSNVLNVLNVLSVVLNVLSVVLVVDPCSCPDPSVVVNVVSLVVSVVVCVVVVVDDPVVSVVSSD